Protein AF-A0ABD0USK6-F1 (afdb_monomer)

Foldseek 3Di:
DDDDDDVPVVVVVPPDVCPVVVVVLVVVLVVVVVVLVVVVVVLCCLQVNDVVVPRDNVCVVPVVCNVVVVVVSVVVVVVSVVSVVVSVCVVVVVVVVVVD

pLDDT: mean 76.14, std 15.29, range [32.31, 93.0]

Mean predicted aligned error: 11.27 Å

Organism: Dendrobium thyrsiflorum (NCBI:txid117978)

Radius of gyration: 21.34 Å; Cα contacts (8 Å, |Δi|>4): 26; chains: 1; bounding box: 47×37×52 Å

Sequence (100 aa):
MAIEDGSKADTVLLRPKTDRKCKWMNAMFALLATGAAAATSIAELGKNGNLNARWSPICSHFSQFCIHGGLAILASFIGSLLLMILNALSVFTLYSKVSD

Secondary structure (DSSP, 8-state):
----SSHHHHHHH---TTHHHHHHHHHHHHHHHHHHHHHHHHHHHHHH-BGGGTB--GGGT-HHHHHHHHHHHHHHHHHHHHHHHHHHHHHHHHHHHH--

Structure (mmCIF, N/CA/C/O backbone):
data_AF-A0ABD0USK6-F1
#
_entry.id   AF-A0ABD0USK6-F1
#
loop_
_atom_site.group_PDB
_atom_site.id
_atom_site.type_symbol
_atom_site.label_atom_id
_atom_site.label_alt_id
_atom_site.label_comp_id
_atom_site.label_asym_id
_atom_site.label_entity_id
_atom_site.label_seq_id
_atom_site.pdbx_PDB_ins_code
_a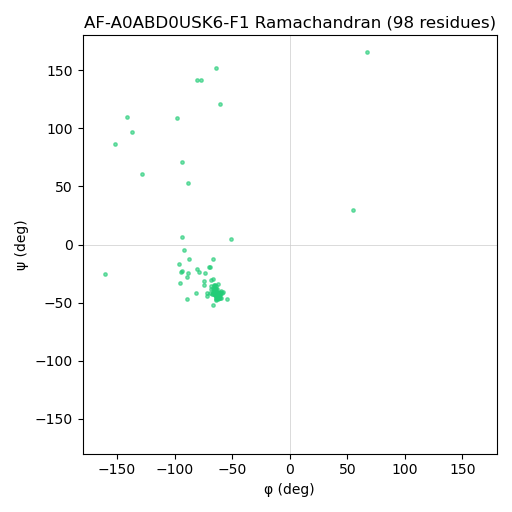tom_site.Cartn_x
_atom_site.Cartn_y
_atom_site.Cartn_z
_atom_site.occupancy
_atom_site.B_iso_or_equiv
_atom_site.auth_seq_id
_atom_site.auth_comp_id
_atom_site.auth_asym_id
_atom_site.auth_atom_id
_atom_site.pdbx_PDB_model_num
ATOM 1 N N . MET A 1 1 ? -20.518 -28.850 19.224 1.00 32.31 1 MET A N 1
ATOM 2 C CA . MET A 1 1 ? -19.630 -28.058 20.098 1.00 32.31 1 MET A CA 1
ATOM 3 C C . MET A 1 1 ? -20.038 -26.616 19.901 1.00 32.31 1 MET A C 1
ATOM 5 O O . MET A 1 1 ? -19.969 -26.125 18.784 1.00 32.31 1 MET A O 1
ATOM 9 N N . ALA A 1 2 ? -20.677 -26.071 20.928 1.00 37.53 2 ALA A N 1
ATOM 10 C CA . ALA A 1 2 ? -21.460 -24.846 20.892 1.00 37.53 2 ALA A CA 1
ATOM 11 C C . ALA A 1 2 ? -20.565 -23.608 20.876 1.00 37.53 2 ALA A C 1
ATOM 13 O O . ALA A 1 2 ? -19.590 -23.612 21.613 1.00 37.53 2 ALA A O 1
ATOM 14 N N . ILE A 1 3 ? -20.948 -22.582 20.106 1.00 41.44 3 ILE A N 1
ATOM 15 C CA . ILE A 1 3 ? -21.115 -21.198 20.582 1.00 41.44 3 ILE A CA 1
ATOM 16 C C . ILE A 1 3 ? -22.187 -20.548 19.687 1.00 41.44 3 ILE A C 1
ATOM 18 O O . ILE A 1 3 ? -21.889 -19.931 18.671 1.00 41.44 3 ILE A O 1
ATOM 22 N N . GLU A 1 4 ? -23.450 -20.719 20.056 1.00 54.22 4 GLU A N 1
ATOM 23 C CA . GLU A 1 4 ? -24.560 -19.895 19.579 1.00 54.22 4 GLU A CA 1
ATOM 24 C C . GLU A 1 4 ? -25.403 -19.612 20.822 1.00 54.22 4 GLU A C 1
ATOM 26 O O . GLU A 1 4 ? -26.126 -20.501 21.247 1.00 54.22 4 GLU A O 1
ATOM 31 N N . ASP A 1 5 ? -25.213 -18.454 21.476 1.00 50.22 5 ASP A N 1
ATOM 32 C CA . ASP A 1 5 ? -26.237 -17.931 22.408 1.00 50.22 5 ASP A CA 1
ATOM 33 C C . ASP A 1 5 ? -26.138 -16.422 22.737 1.00 50.22 5 ASP A C 1
ATOM 35 O O . ASP A 1 5 ? -27.153 -15.792 22.991 1.00 50.22 5 ASP A O 1
ATOM 39 N N . GLY A 1 6 ? -24.977 -15.760 22.653 1.00 40.56 6 GLY A N 1
ATOM 40 C CA . GLY A 1 6 ? -24.876 -14.343 23.076 1.00 40.56 6 GLY A CA 1
ATOM 41 C C . GLY A 1 6 ? -25.059 -13.272 21.987 1.00 40.56 6 GLY A C 1
ATOM 42 O O . GLY A 1 6 ? -25.394 -12.134 22.280 1.00 40.56 6 GLY A O 1
ATOM 43 N N . SER A 1 7 ? -24.836 -13.601 20.710 1.00 48.00 7 SER A N 1
ATOM 44 C CA . SER A 1 7 ? -24.616 -12.585 19.661 1.00 48.00 7 SER A CA 1
ATOM 45 C C . SER A 1 7 ? -25.900 -11.937 19.112 1.00 48.00 7 SER A C 1
ATOM 47 O O . SER A 1 7 ? -25.856 -10.847 18.540 1.00 48.00 7 SER A O 1
ATOM 49 N N . LYS A 1 8 ? -27.072 -12.569 19.257 1.00 48.66 8 LYS A N 1
ATOM 50 C CA . LYS A 1 8 ? -28.265 -12.199 18.472 1.00 48.66 8 LYS A CA 1
ATOM 51 C C . LYS A 1 8 ? -29.001 -10.946 18.975 1.00 48.66 8 LYS A C 1
ATOM 53 O O . LYS A 1 8 ? -29.669 -10.301 18.170 1.00 48.66 8 LYS A O 1
ATOM 58 N N . ALA A 1 9 ? -28.858 -10.578 20.253 1.00 42.78 9 ALA A N 1
ATOM 59 C CA . ALA A 1 9 ? -29.465 -9.367 20.818 1.00 42.78 9 ALA A CA 1
ATOM 60 C C . ALA A 1 9 ? -28.640 -8.101 20.504 1.00 42.78 9 ALA A C 1
ATOM 62 O O . ALA A 1 9 ? -29.199 -7.098 20.055 1.00 42.78 9 ALA A O 1
ATOM 63 N N . ASP A 1 10 ? -27.309 -8.180 20.593 1.00 50.38 10 ASP A N 1
ATOM 64 C CA . ASP A 1 10 ? -26.401 -7.065 20.276 1.00 50.38 10 ASP A CA 1
ATOM 65 C C . ASP A 1 10 ? -26.273 -6.796 18.766 1.00 50.38 10 ASP A C 1
ATOM 67 O O . ASP A 1 10 ? -26.035 -5.664 18.337 1.00 50.38 10 ASP A O 1
ATOM 71 N N . THR A 1 11 ? -26.533 -7.806 17.928 1.00 54.22 11 THR A N 1
ATOM 72 C CA . THR A 1 11 ? -26.518 -7.672 16.457 1.00 54.22 11 THR A CA 1
ATOM 73 C C . THR A 1 11 ? -27.672 -6.807 15.915 1.00 54.22 11 THR A C 1
ATOM 75 O O . THR A 1 11 ? -27.597 -6.302 14.793 1.00 54.22 11 THR A O 1
ATOM 78 N N . VAL A 1 12 ? -28.751 -6.602 16.681 1.00 52.38 12 VAL A N 1
ATOM 79 C CA . VAL A 1 12 ? -29.935 -5.843 16.225 1.00 52.38 12 VAL A CA 1
ATOM 80 C C . VAL A 1 12 ? -29.880 -4.366 16.645 1.00 52.38 12 VAL A C 1
ATOM 82 O O . VAL A 1 12 ? -30.326 -3.510 15.879 1.00 52.38 12 VAL A O 1
ATOM 85 N N . LEU A 1 13 ? -29.288 -4.046 17.804 1.00 49.88 13 LEU A N 1
ATOM 86 C CA . LEU A 1 13 ? -29.170 -2.673 18.329 1.00 49.88 13 LEU A CA 1
ATOM 87 C C . LEU A 1 13 ? -27.911 -1.930 17.842 1.00 49.88 13 LEU A C 1
ATOM 89 O O . LEU A 1 13 ? -27.956 -0.712 17.678 1.00 49.88 13 LEU A O 1
ATOM 93 N N . LEU A 1 14 ? -26.840 -2.643 17.465 1.00 58.00 14 LEU A N 1
ATOM 94 C CA . LEU A 1 14 ? -25.743 -2.118 16.637 1.00 58.00 14 LEU A CA 1
ATOM 95 C C . LEU A 1 14 ? -26.046 -2.297 15.142 1.00 58.00 14 LEU A C 1
ATOM 97 O O . LEU A 1 14 ? -25.222 -2.776 14.363 1.00 58.00 14 LEU A O 1
ATOM 101 N N . ARG A 1 15 ? -27.211 -1.829 14.692 1.00 54.47 15 ARG A N 1
ATOM 102 C CA . ARG A 1 15 ? -27.407 -1.435 13.291 1.00 54.47 15 ARG A CA 1
ATOM 103 C C . ARG A 1 15 ? -27.137 0.065 13.165 1.00 54.47 15 ARG A C 1
ATOM 105 O O . ARG A 1 15 ? -28.079 0.829 12.940 1.00 54.47 15 ARG A O 1
ATOM 112 N N . PRO A 1 16 ? -25.884 0.557 13.269 1.00 47.41 16 PRO A N 1
ATOM 113 C CA . PRO A 1 16 ? -25.633 1.874 12.745 1.00 47.41 16 PRO A CA 1
ATOM 114 C C . PRO A 1 16 ? -25.877 1.786 11.237 1.00 47.41 16 PRO A C 1
ATOM 116 O O . PRO A 1 16 ? -25.661 0.762 10.586 1.00 47.41 16 PRO A O 1
ATOM 119 N N . LYS A 1 17 ? -26.262 2.903 10.641 1.00 50.12 17 LYS A N 1
ATOM 120 C CA . LYS A 1 17 ? -26.343 3.164 9.192 1.00 50.12 17 LYS A CA 1
ATOM 121 C C . LYS A 1 17 ? -25.045 2.813 8.399 1.00 50.12 17 LYS A C 1
ATOM 123 O O . LYS A 1 17 ? -24.954 3.084 7.203 1.00 50.12 17 LYS A O 1
ATOM 128 N N . THR A 1 18 ? -24.051 2.226 9.073 1.00 55.25 18 THR A N 1
ATOM 129 C CA . THR A 1 18 ? -22.686 1.819 8.718 1.00 55.25 18 THR A CA 1
ATOM 130 C C . THR A 1 18 ? -22.574 0.407 8.117 1.00 55.25 18 THR A C 1
ATOM 132 O O . THR A 1 18 ? -21.550 0.122 7.509 1.00 55.25 18 THR A O 1
ATOM 135 N N . ASP A 1 19 ? -23.600 -0.455 8.178 1.00 56.78 19 ASP A N 1
ATOM 136 C CA . ASP A 1 19 ? -23.567 -1.819 7.590 1.00 56.78 19 ASP A CA 1
ATOM 137 C C . ASP A 1 19 ? -23.201 -1.804 6.093 1.00 56.78 19 ASP A C 1
ATOM 13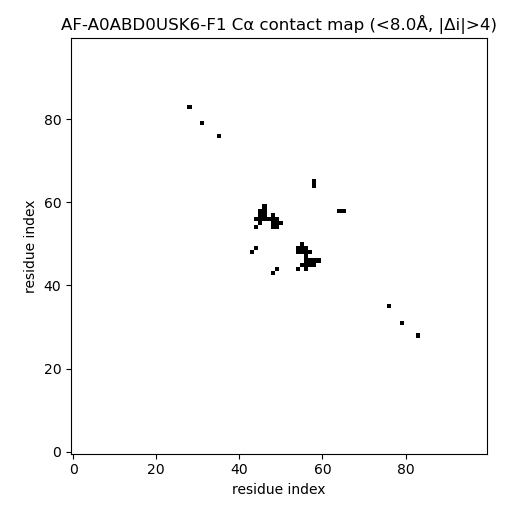9 O O . ASP A 1 19 ? -22.269 -2.468 5.636 1.00 56.78 19 ASP A O 1
ATOM 143 N N . ARG A 1 20 ? -23.842 -0.906 5.334 1.00 61.66 20 ARG A N 1
ATOM 144 C CA . ARG A 1 20 ? -23.532 -0.708 3.917 1.00 61.66 20 ARG A CA 1
ATOM 145 C C . ARG A 1 20 ? -22.113 -0.155 3.729 1.00 61.66 20 ARG A C 1
ATOM 147 O O . ARG A 1 20 ? -21.411 -0.590 2.825 1.00 61.66 20 ARG A O 1
ATOM 154 N N . LYS A 1 21 ? -21.674 0.782 4.579 1.00 61.22 21 LYS A N 1
ATOM 155 C CA . LYS A 1 21 ? -20.374 1.466 4.447 1.00 61.22 21 LYS A CA 1
ATOM 156 C C . LYS A 1 21 ? -19.181 0.565 4.782 1.00 61.22 21 LYS A C 1
ATOM 158 O O . LYS A 1 21 ? -18.225 0.572 4.017 1.00 61.22 21 LYS A O 1
ATOM 163 N N . CYS A 1 22 ? -19.251 -0.254 5.832 1.00 65.50 22 CYS A N 1
ATOM 164 C CA . CYS A 1 22 ? -18.212 -1.247 6.134 1.00 65.50 22 CYS A CA 1
ATOM 165 C C . CYS A 1 22 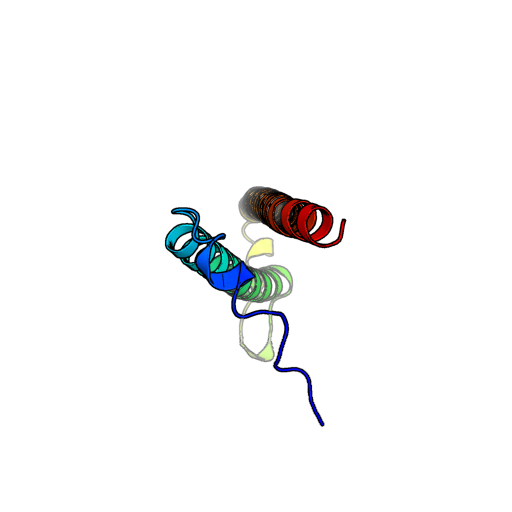? -18.127 -2.336 5.057 1.00 65.50 22 CYS A C 1
ATOM 167 O O . CYS A 1 22 ? -17.030 -2.775 4.714 1.00 65.50 22 CYS A O 1
ATOM 169 N N . LYS A 1 23 ? -19.263 -2.719 4.455 1.00 69.75 23 LYS A N 1
ATOM 170 C CA . LYS A 1 23 ? -19.276 -3.677 3.341 1.00 69.75 23 LYS A CA 1
ATOM 171 C C . LYS A 1 23 ? -18.527 -3.145 2.113 1.00 69.75 23 LYS A C 1
ATOM 173 O O . LYS A 1 23 ? 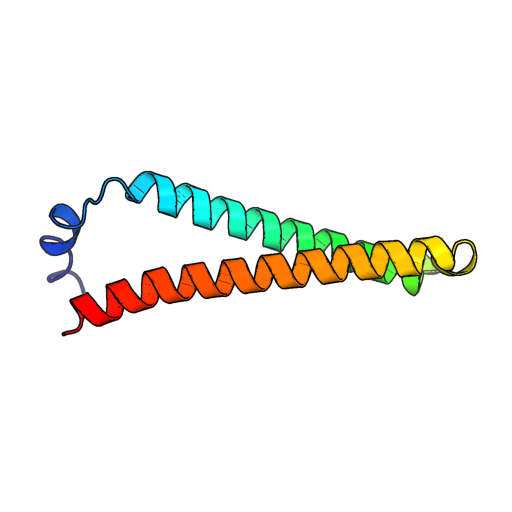-17.708 -3.861 1.542 1.00 69.75 23 LYS A O 1
ATOM 178 N N . TRP A 1 24 ? -18.758 -1.883 1.738 1.00 75.94 24 TRP A N 1
ATOM 179 C CA . TRP A 1 24 ? -18.032 -1.236 0.636 1.00 75.94 24 TRP A CA 1
ATOM 180 C C . TRP A 1 24 ? -16.557 -0.983 0.963 1.00 75.94 24 TRP A C 1
ATOM 182 O O . TRP A 1 24 ? -15.711 -1.131 0.088 1.00 75.94 24 TRP A O 1
ATOM 192 N N . MET A 1 25 ? -16.236 -0.648 2.213 1.00 71.75 25 MET A N 1
ATOM 193 C CA . MET A 1 25 ? -14.863 -0.395 2.654 1.00 71.75 25 MET A CA 1
ATOM 194 C C . MET A 1 25 ? -13.981 -1.648 2.555 1.00 71.75 25 MET A C 1
ATOM 196 O O . MET A 1 25 ? -12.893 -1.590 1.986 1.00 71.75 25 MET A O 1
ATOM 200 N N . ASN A 1 26 ? -14.473 -2.795 3.033 1.00 73.44 26 ASN A N 1
ATOM 201 C CA . ASN A 1 26 ? -13.747 -4.064 2.939 1.00 73.44 26 ASN A CA 1
ATOM 202 C C . ASN A 1 26 ? -13.575 -4.508 1.483 1.00 73.44 26 ASN A C 1
ATOM 204 O O . ASN A 1 26 ? -12.507 -4.982 1.102 1.00 73.44 26 ASN A O 1
ATOM 208 N N . ALA A 1 27 ? -14.604 -4.308 0.653 1.00 82.31 27 ALA A N 1
ATOM 209 C CA . ALA A 1 27 ? -14.517 -4.579 -0.778 1.00 82.31 27 ALA A CA 1
ATOM 210 C C . ALA A 1 27 ? -13.463 -3.692 -1.466 1.00 82.31 27 ALA A C 1
ATOM 212 O O . ALA A 1 27 ? -12.682 -4.181 -2.279 1.00 82.31 27 ALA A O 1
ATOM 213 N N . MET A 1 28 ? -13.398 -2.407 -1.107 1.00 82.75 28 MET A N 1
ATOM 214 C CA . MET A 1 28 ? -12.417 -1.470 -1.655 1.00 82.75 28 MET A CA 1
ATOM 215 C C . MET A 1 28 ? -10.991 -1.830 -1.227 1.00 82.75 28 MET A C 1
ATOM 217 O O . MET A 1 28 ? -10.084 -1.816 -2.053 1.00 82.75 28 MET A O 1
ATOM 221 N N . PHE A 1 29 ? -10.797 -2.227 0.032 1.00 83.25 29 PHE A N 1
ATOM 222 C CA . PHE A 1 29 ? -9.500 -2.689 0.520 1.00 83.25 29 PHE A CA 1
ATOM 223 C C . PHE A 1 29 ? -9.041 -3.982 -0.173 1.00 83.25 29 PHE A C 1
ATOM 225 O O . PHE A 1 29 ? -7.897 -4.071 -0.611 1.00 83.25 29 PHE A O 1
ATOM 232 N N . ALA A 1 30 ? -9.937 -4.959 -0.343 1.00 86.12 30 ALA A N 1
ATOM 233 C CA . ALA A 1 30 ? -9.634 -6.194 -1.066 1.00 86.12 30 ALA A CA 1
ATOM 234 C C . ALA A 1 30 ? -9.249 -5.924 -2.533 1.00 86.12 30 ALA A C 1
ATOM 236 O O . ALA A 1 30 ? -8.281 -6.493 -3.045 1.00 86.12 30 ALA A O 1
ATOM 237 N N . LEU A 1 31 ? -9.961 -5.012 -3.202 1.00 87.50 31 LEU A N 1
ATOM 238 C CA . LEU A 1 31 ? -9.629 -4.594 -4.563 1.00 87.50 31 LEU A CA 1
ATOM 239 C C . LEU A 1 31 ? -8.248 -3.924 -4.627 1.00 87.50 31 LEU A C 1
ATOM 241 O O . LEU A 1 31 ? -7.439 -4.275 -5.483 1.00 87.50 31 LEU A O 1
ATOM 245 N N . LEU A 1 32 ? -7.947 -3.013 -3.697 1.00 87.94 32 LEU A N 1
ATOM 246 C CA . LEU A 1 32 ? -6.634 -2.369 -3.604 1.00 87.94 32 LEU A CA 1
ATOM 247 C C . LEU A 1 32 ? -5.515 -3.390 -3.364 1.00 87.94 32 LEU A C 1
ATOM 249 O O . LEU A 1 32 ? -4.492 -3.326 -4.035 1.00 87.94 32 LEU A O 1
ATOM 253 N N . ALA A 1 33 ? -5.714 -4.359 -2.467 1.00 87.44 33 ALA A N 1
ATOM 254 C CA . ALA A 1 33 ? -4.720 -5.385 -2.157 1.00 87.44 33 ALA A CA 1
ATOM 255 C C . ALA A 1 33 ? -4.417 -6.297 -3.360 1.00 87.44 33 ALA A C 1
ATOM 257 O O . ALA A 1 33 ? -3.255 -6.574 -3.656 1.00 87.44 33 ALA A O 1
ATOM 258 N N . THR A 1 34 ? -5.449 -6.731 -4.090 1.00 90.56 34 THR A N 1
ATOM 259 C CA . THR A 1 34 ? -5.267 -7.545 -5.307 1.00 90.56 34 THR A CA 1
ATOM 260 C C . THR A 1 34 ? -4.604 -6.755 -6.437 1.00 90.56 34 THR A C 1
ATOM 262 O O . THR A 1 34 ? -3.680 -7.260 -7.075 1.00 90.56 34 THR A O 1
ATOM 265 N N . GLY A 1 35 ? -5.008 -5.497 -6.647 1.00 89.62 35 GLY A N 1
ATOM 266 C CA . GLY A 1 35 ? -4.379 -4.602 -7.619 1.00 89.62 35 GLY A CA 1
ATOM 267 C C . GLY A 1 35 ? -2.916 -4.305 -7.283 1.00 89.62 35 GLY A C 1
ATOM 268 O O . GLY A 1 35 ? -2.062 -4.340 -8.165 1.00 89.62 35 GLY A O 1
ATOM 269 N N . ALA A 1 36 ? -2.610 -4.093 -6.003 1.00 88.50 36 ALA A N 1
ATOM 270 C CA . ALA A 1 36 ? -1.253 -3.917 -5.500 1.00 88.50 36 ALA A CA 1
ATOM 271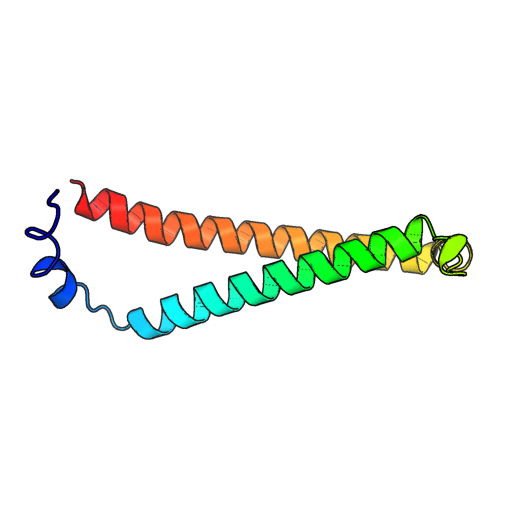 C C . ALA A 1 36 ? -0.382 -5.153 -5.774 1.00 88.50 36 ALA A C 1
ATOM 273 O O . ALA A 1 36 ? 0.712 -5.010 -6.310 1.00 88.50 36 ALA A O 1
ATOM 274 N N . ALA A 1 37 ? -0.884 -6.363 -5.502 1.00 88.44 37 ALA A N 1
ATOM 275 C CA . ALA A 1 37 ? -0.166 -7.607 -5.788 1.00 88.44 37 ALA A CA 1
ATOM 276 C C . ALA A 1 37 ? 0.127 -7.792 -7.289 1.00 88.44 37 ALA A C 1
ATOM 278 O O . ALA A 1 37 ? 1.234 -8.186 -7.664 1.00 88.44 37 ALA A O 1
ATOM 279 N N . ALA A 1 38 ? -0.841 -7.466 -8.153 1.00 91.25 38 ALA A N 1
ATOM 280 C CA . ALA A 1 38 ? -0.651 -7.489 -9.602 1.00 91.25 38 ALA A CA 1
ATOM 281 C C . ALA A 1 38 ? 0.362 -6.429 -10.067 1.00 91.25 38 ALA A C 1
ATOM 283 O O . ALA A 1 38 ? 1.214 -6.709 -10.903 1.00 91.25 38 ALA A O 1
ATOM 284 N N . ALA A 1 39 ? 0.321 -5.218 -9.511 1.00 88.19 39 ALA A N 1
ATOM 285 C CA . ALA A 1 39 ? 1.291 -4.178 -9.838 1.00 88.19 39 ALA A CA 1
ATOM 286 C C . ALA A 1 39 ? 2.712 -4.568 -9.403 1.00 88.19 39 ALA A C 1
ATOM 288 O O . ALA A 1 39 ? 3.659 -4.362 -10.159 1.00 88.19 39 ALA A O 1
ATOM 289 N N . THR A 1 40 ? 2.870 -5.172 -8.220 1.00 87.38 40 THR A N 1
ATOM 290 C CA . THR A 1 40 ? 4.169 -5.631 -7.712 1.00 87.38 40 THR A CA 1
ATOM 291 C C . THR A 1 40 ? 4.767 -6.728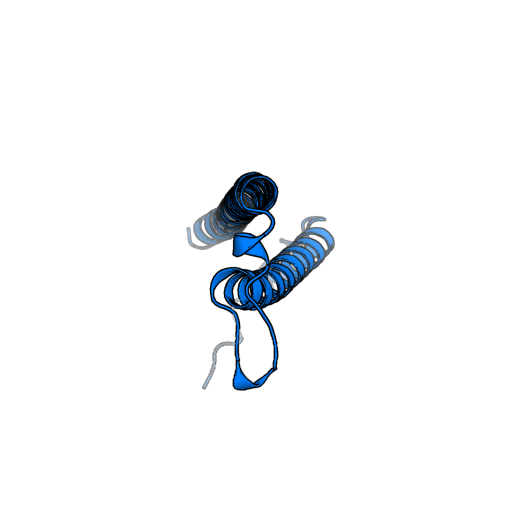 -8.583 1.00 87.38 40 THR A C 1
ATOM 293 O O . THR A 1 40 ? 5.954 -6.663 -8.890 1.00 87.38 40 THR A O 1
ATOM 296 N N . SER A 1 41 ? 3.971 -7.702 -9.035 1.00 87.75 41 SER A N 1
ATOM 297 C CA . SER A 1 41 ? 4.490 -8.749 -9.921 1.00 87.75 41 SER A CA 1
ATOM 298 C C . SER A 1 41 ? 4.996 -8.154 -11.235 1.00 87.75 41 SER A C 1
ATOM 300 O O . SER A 1 41 ? 6.125 -8.418 -11.635 1.00 87.75 41 SER A O 1
ATOM 302 N N . ILE A 1 42 ? 4.230 -7.260 -11.861 1.00 86.62 42 ILE A N 1
ATOM 303 C CA . ILE A 1 42 ? 4.658 -6.586 -13.092 1.00 86.62 42 ILE A CA 1
ATOM 304 C C . ILE A 1 42 ? 5.872 -5.673 -12.853 1.00 86.62 42 ILE A C 1
ATOM 306 O O . ILE A 1 42 ? 6.746 -5.592 -13.715 1.00 86.62 42 ILE A O 1
ATOM 310 N N . ALA A 1 43 ? 5.977 -5.023 -11.691 1.00 86.31 43 ALA A N 1
ATOM 311 C CA . ALA A 1 43 ? 7.133 -4.201 -11.333 1.00 86.31 43 ALA A CA 1
ATOM 312 C C . ALA A 1 43 ? 8.421 -5.031 -11.202 1.00 86.31 43 ALA A C 1
ATOM 314 O O . ALA A 1 43 ? 9.463 -4.624 -11.719 1.00 86.31 43 ALA A O 1
ATOM 315 N N . GLU A 1 44 ? 8.348 -6.212 -10.582 1.00 83.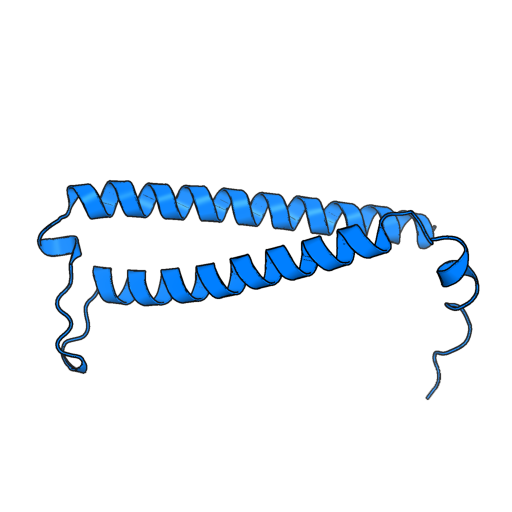69 44 GLU A N 1
ATOM 316 C CA . GLU A 1 44 ? 9.472 -7.154 -10.499 1.00 83.69 44 GLU A CA 1
ATOM 317 C C . GLU A 1 44 ? 9.903 -7.631 -11.892 1.00 83.69 44 GLU A C 1
ATOM 319 O O . GLU A 1 44 ? 11.094 -7.610 -12.216 1.00 83.69 44 GLU A O 1
ATOM 324 N N . LEU A 1 45 ? 8.946 -7.952 -12.772 1.00 86.88 45 LEU A N 1
ATOM 325 C CA . LEU A 1 45 ? 9.256 -8.273 -14.168 1.00 86.88 45 LEU A CA 1
ATOM 326 C C . LEU A 1 45 ? 9.862 -7.080 -14.923 1.00 86.88 45 LEU A C 1
ATOM 328 O O . LEU A 1 45 ? 10.795 -7.261 -15.701 1.00 86.88 45 LEU A O 1
ATOM 332 N N . GLY A 1 46 ? 9.391 -5.857 -14.682 1.00 82.94 46 GLY A N 1
ATOM 333 C CA . GLY A 1 46 ? 9.918 -4.652 -15.325 1.00 82.94 46 GLY A CA 1
ATOM 334 C C . GLY A 1 46 ? 11.340 -4.286 -14.888 1.00 82.94 46 GLY A C 1
ATOM 335 O O . GLY A 1 46 ? 12.100 -3.723 -15.684 1.00 82.94 46 GLY A O 1
ATOM 336 N N . LYS A 1 47 ? 11.706 -4.616 -13.644 1.00 80.50 47 LYS A N 1
ATOM 337 C CA . LYS A 1 47 ? 13.004 -4.295 -13.042 1.00 80.50 47 LYS A CA 1
ATOM 338 C C . LYS A 1 47 ? 14.049 -5.383 -13.285 1.00 80.50 47 LYS A C 1
ATOM 340 O O . LYS A 1 47 ? 15.166 -5.060 -13.678 1.00 80.50 47 LYS A O 1
ATOM 345 N N . ASN A 1 48 ? 13.693 -6.649 -13.068 1.00 83.75 48 ASN A N 1
ATOM 346 C CA . ASN A 1 48 ? 14.621 -7.774 -13.177 1.00 83.75 48 ASN A CA 1
ATOM 347 C C . ASN A 1 48 ? 14.580 -8.450 -14.560 1.00 83.75 48 ASN A C 1
ATOM 349 O O . ASN A 1 48 ? 15.566 -9.053 -14.977 1.00 83.75 48 ASN A O 1
ATOM 353 N N . GLY A 1 49 ? 13.469 -8.328 -15.294 1.00 81.81 49 GLY A N 1
ATOM 354 C CA . GLY A 1 49 ? 13.257 -9.043 -16.553 1.00 81.81 49 GLY A CA 1
ATOM 355 C C . GLY A 1 49 ? 13.122 -10.558 -16.360 1.00 81.81 49 GLY A C 1
ATOM 356 O O . GLY A 1 49 ? 13.446 -11.118 -15.312 1.00 81.81 49 GLY A O 1
ATOM 357 N N . ASN A 1 50 ? 12.644 -11.249 -17.393 1.00 81.75 50 ASN A N 1
ATOM 358 C CA . ASN A 1 50 ? 12.664 -12.709 -17.446 1.00 81.75 50 ASN A CA 1
ATOM 359 C C . ASN A 1 50 ? 12.996 -13.179 -18.863 1.00 81.75 50 ASN A C 1
ATOM 361 O O . ASN A 1 50 ? 12.168 -13.095 -19.773 1.00 81.75 50 ASN A O 1
ATOM 365 N N . LEU A 1 51 ? 14.199 -13.733 -19.032 1.00 81.25 51 LEU A N 1
ATOM 366 C CA . LEU A 1 51 ? 14.689 -14.233 -20.319 1.00 81.25 51 LEU A CA 1
ATOM 367 C C . LEU A 1 51 ? 13.830 -15.387 -20.857 1.00 81.25 51 LEU A C 1
ATOM 369 O O . LEU A 1 51 ? 13.584 -15.448 -22.059 1.00 81.25 51 LEU A O 1
ATOM 373 N N . ASN A 1 52 ? 13.289 -16.237 -19.975 1.00 85.62 52 ASN A N 1
ATOM 374 C CA . ASN A 1 52 ? 12.435 -17.367 -20.364 1.00 85.62 52 ASN A CA 1
ATOM 375 C C . ASN A 1 52 ? 11.093 -16.918 -20.962 1.00 85.62 52 ASN A C 1
ATOM 377 O O . ASN A 1 52 ? 10.540 -17.594 -21.822 1.00 85.62 52 ASN A O 1
ATOM 381 N N . ALA A 1 53 ? 10.587 -15.755 -20.544 1.00 85.25 53 ALA A N 1
ATOM 382 C CA . ALA A 1 53 ? 9.389 -15.133 -21.108 1.00 85.25 53 ALA A CA 1
ATOM 383 C C . ALA A 1 53 ? 9.713 -14.118 -22.221 1.00 85.25 53 ALA A C 1
ATOM 385 O O . ALA A 1 53 ? 8.814 -13.427 -22.694 1.00 85.25 53 ALA A O 1
ATOM 386 N N . ARG A 1 54 ? 10.990 -14.006 -22.633 1.00 81.81 54 ARG A N 1
ATOM 387 C CA . ARG A 1 54 ? 11.505 -12.990 -23.574 1.00 81.81 54 ARG A CA 1
ATOM 388 C C . ARG A 1 54 ? 11.199 -11.550 -23.138 1.00 81.81 54 ARG A C 1
ATOM 390 O O . ARG A 1 54 ? 11.074 -10.658 -23.974 1.00 81.81 54 ARG A O 1
ATOM 397 N N . TRP A 1 55 ? 11.098 -11.318 -21.832 1.00 82.81 55 TRP A N 1
ATOM 398 C CA . TRP A 1 55 ? 10.798 -10.009 -21.267 1.00 82.81 55 TRP A CA 1
ATOM 399 C C . TRP A 1 55 ? 12.094 -9.320 -20.832 1.00 82.81 55 TRP A C 1
ATOM 401 O O . TRP A 1 55 ? 12.732 -9.730 -19.861 1.00 82.81 55 TRP A O 1
ATOM 411 N N . SER A 1 56 ? 12.491 -8.281 -21.569 1.00 79.62 56 SER A N 1
ATOM 412 C CA . SER A 1 56 ? 13.666 -7.456 -21.255 1.00 79.62 56 SER A CA 1
ATOM 413 C C . SER A 1 56 ? 13.337 -6.413 -20.173 1.00 79.62 56 SER A C 1
ATOM 415 O O . SER A 1 56 ? 12.234 -5.857 -20.209 1.00 79.62 56 SER A O 1
ATOM 417 N N . PRO A 1 57 ? 14.250 -6.117 -19.225 1.00 81.44 57 PRO A N 1
ATOM 418 C CA . PRO A 1 57 ? 14.019 -5.105 -18.198 1.00 81.44 57 PRO A CA 1
ATOM 419 C C . PRO A 1 57 ? 13.794 -3.726 -18.832 1.00 81.44 57 PRO A C 1
ATOM 421 O O . PRO A 1 57 ? 14.654 -3.196 -19.531 1.00 81.44 57 PRO A O 1
ATOM 424 N N . ILE A 1 58 ? 12.635 -3.123 -18.569 1.00 80.75 58 ILE A N 1
ATOM 425 C CA . ILE A 1 58 ? 12.244 -1.813 -19.121 1.00 80.75 58 ILE A CA 1
ATOM 426 C C . ILE A 1 58 ? 12.997 -0.674 -18.423 1.00 80.75 58 ILE A C 1
ATOM 428 O O . ILE A 1 58 ? 13.329 0.340 -19.043 1.00 80.75 58 ILE A O 1
ATOM 432 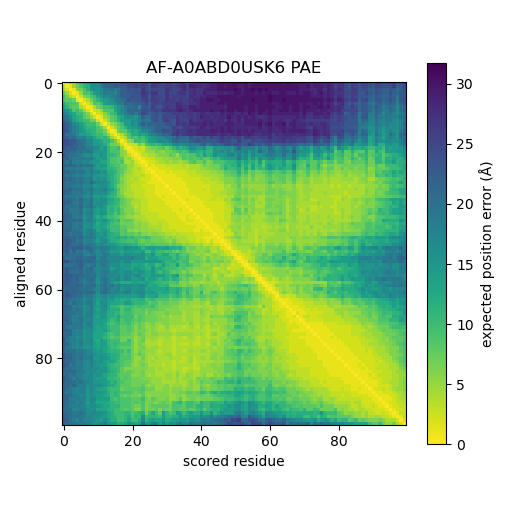N N . CYS A 1 59 ? 13.323 -0.850 -17.139 1.00 78.06 59 CYS A N 1
ATOM 433 C CA . CYS A 1 59 ? 14.016 0.165 -16.344 1.00 78.06 59 CYS A CA 1
ATOM 434 C C . CYS A 1 59 ? 15.464 0.438 -16.796 1.00 78.06 59 CYS A C 1
ATOM 436 O O . CYS A 1 59 ? 16.028 1.449 -16.382 1.00 78.06 59 CYS A O 1
ATOM 438 N N . SER A 1 60 ? 16.059 -0.403 -17.656 1.00 74.25 60 SER A N 1
ATOM 439 C CA . SER A 1 60 ? 17.397 -0.165 -18.223 1.00 74.25 60 SER A CA 1
ATOM 440 C C . SER A 1 60 ? 17.396 0.929 -19.298 1.00 74.25 60 SER A C 1
ATOM 442 O O . SER A 1 60 ? 18.340 1.709 -19.381 1.00 74.25 60 SER A O 1
ATOM 444 N N . HIS A 1 61 ? 16.319 1.028 -20.084 1.00 77.94 61 HIS A N 1
ATOM 445 C CA . HIS A 1 61 ? 16.173 2.021 -21.150 1.00 77.94 61 HIS A CA 1
ATOM 446 C C . HIS A 1 61 ? 15.537 3.329 -20.653 1.00 77.94 61 HIS A C 1
ATOM 448 O O . HIS A 1 61 ? 15.828 4.395 -21.189 1.00 77.94 61 HIS A O 1
ATOM 454 N N . PHE A 1 62 ? 14.703 3.264 -19.608 1.00 79.19 62 PHE A N 1
ATOM 455 C CA . PHE A 1 62 ? 13.928 4.400 -19.092 1.00 79.19 62 PHE A CA 1
ATOM 456 C C . PHE A 1 62 ? 14.116 4.602 -17.580 1.00 79.19 62 PHE A C 1
ATOM 458 O O . PHE A 1 62 ? 13.167 4.544 -16.795 1.00 79.19 62 PHE A O 1
ATOM 465 N N . SER A 1 63 ? 15.354 4.864 -17.158 1.00 78.00 63 SER A N 1
ATOM 466 C CA . SER A 1 63 ? 15.719 4.982 -15.737 1.00 78.00 63 SER A CA 1
ATOM 467 C C . SER A 1 63 ? 14.981 6.110 -14.998 1.00 78.00 63 SER A C 1
ATOM 469 O O . SER A 1 63 ? 14.492 5.902 -13.889 1.00 78.00 63 SER A O 1
ATOM 471 N N . GLN A 1 64 ? 14.829 7.288 -15.613 1.00 85.25 64 GLN A N 1
ATOM 472 C CA . GLN A 1 64 ? 14.134 8.433 -15.005 1.00 85.25 64 GLN A CA 1
ATOM 473 C C . GLN A 1 64 ? 12.642 8.164 -14.762 1.00 85.25 64 GLN A C 1
ATOM 475 O O . GLN A 1 64 ? 12.126 8.472 -13.686 1.00 85.25 64 GLN A O 1
ATOM 480 N N . PHE A 1 65 ? 11.964 7.529 -15.721 1.00 81.94 65 PHE A N 1
ATOM 481 C CA . PHE A 1 65 ? 10.565 7.123 -15.568 1.00 81.94 65 PHE A CA 1
ATOM 482 C C . PHE A 1 65 ? 10.410 6.031 -14.510 1.00 81.94 65 PHE A C 1
ATOM 484 O O . PHE A 1 65 ? 9.461 6.070 -13.734 1.00 81.94 65 PHE A O 1
ATOM 491 N N . CYS A 1 66 ? 11.357 5.093 -14.437 1.00 85.75 66 CYS A N 1
ATOM 492 C CA . CYS A 1 66 ? 11.346 4.033 -13.434 1.00 85.75 66 CYS A CA 1
ATOM 493 C C . CYS A 1 66 ? 11.504 4.593 -12.007 1.00 85.75 66 CYS A C 1
ATOM 495 O O . CYS A 1 66 ? 10.816 4.144 -11.093 1.00 85.75 66 CYS A O 1
ATOM 497 N N . ILE A 1 67 ? 12.331 5.628 -11.815 1.00 86.50 67 ILE A N 1
ATOM 498 C CA . ILE A 1 67 ? 12.480 6.311 -10.519 1.00 86.50 67 ILE A CA 1
ATOM 499 C C . ILE A 1 67 ? 11.192 7.049 -10.136 1.00 86.50 67 ILE A C 1
ATOM 501 O O . ILE A 1 67 ? 10.665 6.831 -9.046 1.00 86.50 67 ILE A O 1
ATOM 505 N N . HIS A 1 68 ? 10.651 7.887 -11.026 1.00 88.31 68 HIS A N 1
ATOM 506 C CA . HIS A 1 68 ? 9.416 8.631 -10.746 1.00 88.31 68 HIS A CA 1
ATOM 507 C C . HIS A 1 68 ? 8.212 7.703 -10.534 1.00 88.31 68 HIS A C 1
ATOM 509 O O . HIS A 1 68 ? 7.450 7.881 -9.584 1.00 88.31 68 HIS A O 1
ATOM 515 N N . GLY A 1 69 ? 8.060 6.687 -11.385 1.00 87.25 69 GLY A N 1
ATOM 516 C CA . GLY A 1 69 ? 7.000 5.688 -11.275 1.00 87.25 69 GLY A CA 1
ATOM 517 C C . GLY A 1 69 ? 7.129 4.849 -10.005 1.00 87.25 69 GLY A C 1
ATOM 518 O O . GLY A 1 69 ? 6.144 4.658 -9.298 1.00 87.25 69 GLY A O 1
ATOM 519 N N . GLY A 1 70 ? 8.345 4.418 -9.659 1.00 86.75 70 GLY A N 1
ATOM 520 C CA . GLY A 1 70 ? 8.614 3.691 -8.419 1.00 86.75 70 GLY A CA 1
ATOM 521 C C . GLY A 1 70 ? 8.259 4.503 -7.173 1.00 86.75 70 GLY A C 1
ATOM 522 O O . GLY A 1 70 ? 7.613 3.981 -6.267 1.00 86.75 70 GLY A O 1
ATOM 523 N N . LEU A 1 71 ? 8.598 5.796 -7.152 1.00 89.19 71 LEU A N 1
ATOM 524 C CA . LEU A 1 71 ? 8.224 6.707 -6.065 1.00 89.19 71 LEU A CA 1
ATOM 525 C C . LEU A 1 71 ? 6.704 6.904 -5.971 1.00 89.19 71 LEU A C 1
ATOM 527 O O . LEU A 1 71 ? 6.155 6.876 -4.870 1.00 89.19 71 LEU A O 1
ATOM 531 N N . ALA A 1 72 ? 6.011 7.047 -7.104 1.00 90.75 72 ALA A N 1
ATOM 532 C CA . ALA A 1 72 ? 4.554 7.180 -7.137 1.00 90.75 72 ALA A CA 1
ATOM 533 C C . ALA A 1 72 ? 3.839 5.912 -6.631 1.00 90.75 72 ALA A C 1
ATOM 535 O O . ALA A 1 72 ? 2.873 5.997 -5.865 1.00 90.75 72 ALA A O 1
ATOM 536 N N . ILE A 1 73 ? 4.337 4.730 -7.006 1.00 88.50 73 ILE A N 1
ATOM 537 C CA . ILE A 1 73 ? 3.826 3.445 -6.510 1.00 88.50 73 ILE A CA 1
ATOM 538 C C . ILE A 1 73 ? 4.063 3.340 -5.001 1.00 88.50 73 ILE A C 1
ATOM 540 O O . ILE A 1 73 ? 3.140 3.008 -4.258 1.00 88.50 73 ILE A O 1
ATOM 544 N N . LEU A 1 74 ? 5.266 3.683 -4.531 1.00 89.62 74 LEU A N 1
ATOM 545 C CA . LEU A 1 74 ? 5.609 3.632 -3.112 1.00 89.62 74 LEU A CA 1
ATOM 546 C C . LEU A 1 74 ? 4.718 4.566 -2.277 1.00 89.62 74 LEU A C 1
ATOM 548 O O . LEU A 1 74 ? 4.174 4.146 -1.257 1.00 89.62 74 LEU A O 1
ATOM 552 N N . ALA A 1 75 ? 4.499 5.799 -2.740 1.00 92.88 75 ALA A N 1
ATOM 553 C CA . ALA A 1 75 ? 3.580 6.744 -2.106 1.00 92.88 75 ALA A CA 1
ATOM 554 C C . ALA A 1 75 ? 2.146 6.187 -2.019 1.00 92.88 75 ALA A C 1
ATOM 556 O O . ALA A 1 75 ? 1.490 6.299 -0.981 1.00 92.88 75 ALA A O 1
ATOM 557 N N . SER A 1 76 ? 1.679 5.519 -3.077 1.00 89.00 76 SER A N 1
ATOM 558 C CA . SER A 1 76 ? 0.352 4.888 -3.115 1.00 89.00 76 SER A CA 1
ATOM 559 C C . SER A 1 76 ? 0.229 3.722 -2.123 1.00 89.00 76 SER A C 1
ATOM 561 O O . SER A 1 76 ? -0.806 3.558 -1.468 1.00 89.00 76 SER A O 1
ATOM 563 N N . PHE A 1 77 ? 1.295 2.932 -1.960 1.00 88.25 77 PHE A N 1
ATOM 564 C CA . PHE A 1 77 ? 1.357 1.854 -0.970 1.00 88.25 77 PHE A CA 1
ATOM 565 C C . PHE A 1 77 ? 1.296 2.391 0.461 1.00 88.25 77 PHE A C 1
ATOM 567 O O . PHE A 1 77 ? 0.544 1.862 1.277 1.00 88.25 77 PHE A O 1
ATOM 574 N N . ILE A 1 78 ? 2.021 3.472 0.756 1.00 93.00 78 ILE A N 1
ATOM 575 C CA . ILE A 1 78 ? 1.980 4.124 2.072 1.00 93.00 78 ILE A CA 1
ATOM 576 C C . ILE A 1 78 ? 0.556 4.601 2.385 1.00 93.00 78 ILE A C 1
ATOM 578 O O . ILE A 1 78 ? 0.038 4.325 3.467 1.00 93.00 78 ILE A O 1
ATOM 582 N N . GLY A 1 79 ? -0.114 5.246 1.425 1.00 90.81 79 GLY A N 1
ATOM 583 C CA . GLY A 1 79 ? -1.514 5.654 1.576 1.00 90.81 79 GLY A CA 1
ATOM 584 C C . GLY A 1 79 ? -2.457 4.474 1.839 1.00 90.81 79 GLY A C 1
ATOM 585 O O . GLY A 1 79 ? -3.314 4.548 2.720 1.00 90.81 79 GLY A O 1
ATOM 586 N N . SER A 1 80 ? -2.258 3.357 1.136 1.00 87.94 80 SER A N 1
ATOM 587 C CA . SER A 1 80 ? -3.053 2.134 1.321 1.00 87.94 80 SER A CA 1
ATOM 588 C C . SER A 1 80 ? -2.848 1.504 2.706 1.00 87.94 80 SER A C 1
ATOM 590 O O . SER A 1 80 ? -3.815 1.070 3.332 1.00 87.94 80 SER A O 1
ATOM 592 N N . LEU A 1 81 ? -1.613 1.502 3.222 1.00 88.88 81 LEU A N 1
ATOM 593 C CA . LEU A 1 81 ? -1.292 1.017 4.569 1.00 88.88 81 LEU A CA 1
ATOM 594 C C . LEU A 1 81 ? -1.903 1.903 5.661 1.00 88.88 81 LEU A C 1
ATOM 596 O O . LEU A 1 81 ? -2.478 1.390 6.619 1.00 88.88 81 LEU A O 1
ATOM 600 N N . LEU A 1 82 ? -1.843 3.227 5.509 1.00 91.94 82 LEU A N 1
ATOM 601 C CA . LEU A 1 82 ? -2.488 4.154 6.443 1.00 91.94 82 LEU A CA 1
ATOM 602 C C . LEU A 1 82 ? -4.006 3.945 6.478 1.00 91.94 82 LEU A C 1
ATOM 604 O O . LEU A 1 82 ? -4.598 3.875 7.556 1.00 91.94 82 LEU A O 1
ATOM 608 N N . LEU A 1 83 ? -4.632 3.774 5.311 1.00 86.88 83 LEU A N 1
ATOM 609 C CA . LEU A 1 83 ? -6.056 3.462 5.213 1.00 86.88 83 LEU A CA 1
ATOM 610 C C . LEU A 1 83 ? -6.395 2.137 5.921 1.00 86.88 83 LEU A C 1
ATOM 612 O O . LEU A 1 83 ? -7.413 2.049 6.607 1.00 86.88 83 LEU A O 1
ATOM 616 N N . MET A 1 84 ? -5.544 1.115 5.786 1.00 84.94 84 MET A N 1
ATOM 617 C CA . MET A 1 84 ? -5.702 -0.176 6.463 1.00 84.94 84 MET A CA 1
ATOM 618 C C . MET A 1 84 ? -5.664 -0.029 7.987 1.00 84.94 84 MET A C 1
ATOM 620 O O . MET A 1 84 ? -6.532 -0.559 8.678 1.00 84.94 84 MET A O 1
ATOM 624 N N . ILE A 1 85 ? -4.694 0.728 8.507 1.00 89.50 85 ILE A N 1
ATOM 625 C CA . ILE A 1 85 ? -4.540 0.977 9.945 1.00 89.50 85 ILE A CA 1
ATOM 626 C C . ILE A 1 85 ? -5.762 1.719 10.492 1.00 89.50 85 ILE A C 1
ATOM 628 O O . ILE A 1 85 ? -6.332 1.299 11.496 1.00 89.50 85 ILE A O 1
ATOM 632 N N . LEU A 1 86 ? -6.216 2.777 9.814 1.00 86.94 86 LEU A N 1
ATOM 633 C CA . LEU A 1 86 ? -7.404 3.535 10.224 1.00 86.94 86 LEU A CA 1
ATOM 634 C C . LEU A 1 86 ? -8.662 2.655 10.276 1.00 86.94 86 LEU A C 1
ATOM 636 O O . LEU A 1 86 ? -9.456 2.759 11.212 1.00 86.94 86 LEU A O 1
ATOM 640 N N . ASN A 1 87 ? -8.820 1.752 9.308 1.00 82.44 87 ASN A N 1
ATOM 641 C CA . ASN A 1 87 ? -9.913 0.784 9.302 1.00 82.44 87 ASN A CA 1
ATOM 642 C C . ASN A 1 87 ? -9.833 -0.196 10.475 1.00 82.44 87 ASN A C 1
ATOM 644 O O . ASN A 1 87 ? -10.823 -0.393 11.181 1.00 82.44 87 ASN A O 1
ATOM 648 N N . ALA A 1 88 ? -8.654 -0.769 10.719 1.00 84.00 88 ALA A N 1
ATOM 649 C CA . ALA A 1 88 ? -8.439 -1.697 11.823 1.00 84.00 88 ALA A CA 1
ATOM 650 C C . ALA A 1 88 ? -8.696 -1.032 13.183 1.00 84.00 88 ALA A C 1
ATOM 652 O O . ALA A 1 88 ? -9.394 -1.601 14.018 1.00 84.00 88 ALA A O 1
ATOM 653 N N . LEU A 1 89 ? -8.212 0.197 13.385 1.00 86.69 89 LEU A N 1
ATOM 654 C CA . LEU A 1 89 ? -8.441 0.964 14.612 1.00 86.69 89 LEU A CA 1
ATOM 655 C C . LEU A 1 89 ? -9.922 1.277 14.832 1.00 86.69 89 LEU A C 1
ATOM 657 O O . LEU A 1 89 ? -10.396 1.197 15.964 1.00 86.69 89 LEU A O 1
ATOM 661 N N . SER A 1 90 ? -10.670 1.591 13.770 1.00 82.94 90 SER A N 1
ATOM 662 C CA . SER A 1 90 ? -12.113 1.823 13.873 1.00 82.94 90 SER A CA 1
ATOM 663 C C . SER A 1 90 ? -12.858 0.578 14.355 1.00 82.94 90 SER A C 1
ATOM 665 O O . SER A 1 90 ? -13.759 0.697 15.184 1.00 82.94 90 SER A O 1
ATOM 667 N N . VAL A 1 91 ? -12.490 -0.606 13.855 1.00 77.94 91 VAL A N 1
ATOM 668 C CA . VAL A 1 91 ? -13.093 -1.879 14.280 1.00 77.94 91 VAL A CA 1
ATOM 669 C C . VAL A 1 91 ? -12.645 -2.246 15.691 1.00 77.94 91 VAL A C 1
ATOM 671 O O . VAL A 1 91 ? -13.472 -2.613 16.519 1.00 77.94 91 VAL A O 1
ATOM 674 N N . PHE A 1 92 ? -11.355 -2.099 15.992 1.00 82.56 92 PHE A N 1
ATOM 675 C CA . PHE A 1 92 ? -10.793 -2.432 17.297 1.00 82.56 92 PHE A CA 1
ATOM 676 C C . PHE A 1 92 ? -11.364 -1.555 18.412 1.00 82.56 92 PHE A C 1
ATOM 678 O O . PHE A 1 92 ? -11.710 -2.069 19.465 1.00 82.56 92 PHE A O 1
ATOM 685 N N . THR A 1 93 ? -11.532 -0.253 18.167 1.00 82.25 93 THR A N 1
ATOM 686 C CA . THR A 1 93 ? -12.144 0.675 19.135 1.00 82.25 93 THR A CA 1
ATOM 687 C C . THR A 1 93 ? -13.602 0.317 19.407 1.00 82.25 93 THR A C 1
ATOM 689 O O . THR A 1 93 ? -14.078 0.453 20.529 1.00 82.25 93 THR A O 1
ATOM 692 N N . LEU A 1 94 ? -14.328 -0.150 18.387 1.00 76.00 94 LEU A N 1
ATOM 693 C CA . LEU A 1 94 ? -15.695 -0.627 18.569 1.00 76.00 94 LEU A CA 1
ATOM 694 C C . LEU A 1 94 ? -15.722 -1.939 19.367 1.00 76.00 94 LEU A C 1
ATOM 696 O O . LEU A 1 94 ? -16.554 -2.097 20.253 1.00 76.00 94 LEU A O 1
ATOM 700 N N . TYR A 1 95 ? -14.800 -2.857 19.073 1.00 74.81 95 TYR A N 1
ATOM 701 C CA . TYR A 1 95 ? -14.695 -4.145 19.754 1.00 74.81 95 TYR A CA 1
ATOM 702 C C . TYR A 1 95 ? -14.236 -4.008 21.213 1.00 74.81 95 TYR A C 1
ATOM 704 O O . TYR A 1 95 ? -14.750 -4.689 22.090 1.00 74.81 95 TYR A O 1
ATOM 712 N N . SER A 1 96 ? -13.312 -3.095 21.516 1.00 76.81 96 SER A N 1
ATOM 713 C CA . SER A 1 96 ? -12.908 -2.840 22.900 1.00 76.81 96 SER A CA 1
ATOM 714 C C . SER A 1 96 ? -14.049 -2.238 23.718 1.00 76.81 96 SER A C 1
ATOM 716 O O . SER A 1 96 ? -14.223 -2.611 24.867 1.00 76.81 96 SER A O 1
ATOM 718 N N . LYS A 1 97 ? -14.884 -1.384 23.111 1.00 72.06 97 LYS A N 1
ATOM 719 C CA . LYS A 1 97 ? -16.074 -0.803 23.754 1.00 72.06 97 LYS A CA 1
ATOM 720 C C . LYS A 1 97 ? -17.215 -1.784 24.011 1.00 72.06 97 LYS A C 1
ATOM 722 O O . LYS A 1 97 ? -18.092 -1.442 24.790 1.00 72.06 97 LYS A O 1
ATOM 727 N N . VAL A 1 98 ? -17.249 -2.925 23.323 1.00 71.50 98 VAL A N 1
ATOM 728 C CA . VAL A 1 98 ? -18.256 -3.978 23.556 1.00 71.50 98 VAL A CA 1
ATOM 729 C C . VAL A 1 98 ? -17.742 -5.070 24.498 1.00 71.50 98 VAL A C 1
ATOM 731 O O . VAL A 1 98 ? -18.526 -5.868 24.996 1.00 71.50 98 VAL A O 1
ATOM 734 N N . SER A 1 99 ? -16.422 -5.136 24.699 1.00 71.25 99 SER A N 1
ATOM 735 C CA . SER A 1 99 ? -15.764 -6.106 25.578 1.00 71.25 99 SER A CA 1
ATOM 736 C C . SER A 1 99 ? -15.569 -5.594 27.015 1.00 71.25 99 SER A C 1
ATOM 738 O O . SER A 1 99 ? -15.085 -6.366 27.844 1.00 71.25 99 SER A O 1
ATOM 740 N N . ASP A 1 100 ? -15.910 -4.330 27.277 1.00 49.09 100 ASP A N 1
ATOM 741 C CA . ASP A 1 100 ? -16.044 -3.686 28.595 1.00 49.09 100 ASP A CA 1
ATOM 742 C C . ASP A 1 100 ? -17.536 -3.488 28.900 1.00 49.09 100 ASP A C 1
ATOM 744 O O . ASP A 1 100 ? -17.962 -3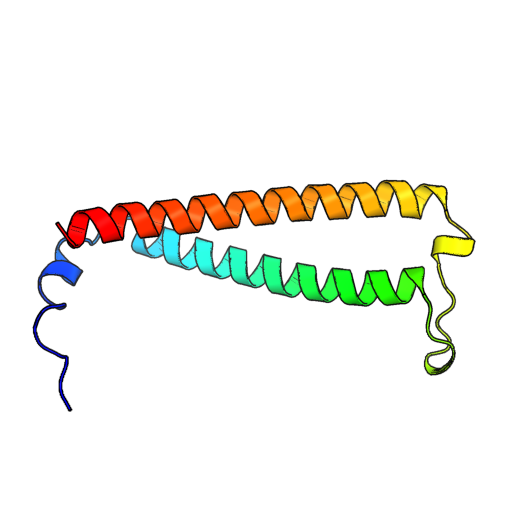.795 30.036 1.00 49.09 100 ASP A O 1
#

InterPro domains:
  IPR006459 Casparian strip membrane protein [TIGR01569] (27-93)
  IPR006702 Casparian strip membrane protein domain [PF04535] (27-81)

Solvent-accessible surface area (backbone atoms only — not comparable to full-atom values): 5855 Å² total; per-residue (Å²): 136,87,90,86,84,78,63,72,69,59,60,65,75,67,60,58,96,47,63,67,53,54,54,52,49,54,52,51,51,53,51,50,53,54,50,48,52,54,50,50,54,53,48,51,42,33,63,70,29,38,77,92,76,71,38,70,39,51,40,78,82,38,50,70,57,43,51,56,50,49,50,53,51,51,54,51,50,53,53,52,52,53,52,50,51,55,52,51,51,57,52,49,55,53,50,54,67,72,76,107